Protein AF-A0A2N7Z7G9-F1 (afdb_monomer)

Secondary structure (DSSP, 8-state):
-PPPEEEEE-TTT-SS-EEEEEEESSEEEEEESS--SS--TT-TT-EEPPTTHHHH--EEE-TT-EEEEEE-TT--PPPEEEEEEBPTTSSB-

Structure (mmCIF, N/CA/C/O backbone):
data_AF-A0A2N7Z7G9-F1
#
_entry.id   AF-A0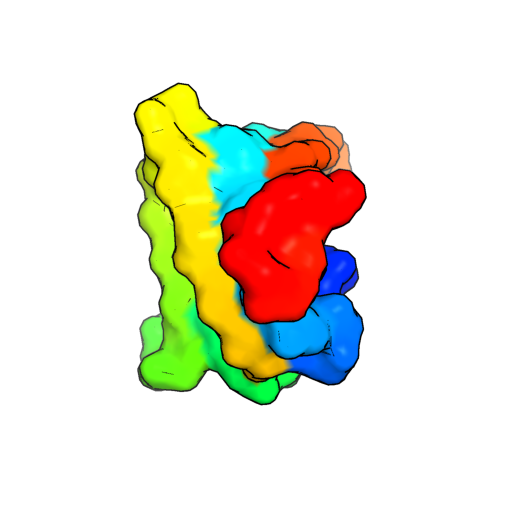A2N7Z7G9-F1
#
loop_
_atom_site.group_PDB
_atom_site.id
_atom_site.type_symbol
_atom_site.label_atom_id
_atom_site.label_alt_id
_atom_site.label_comp_id
_atom_site.label_asym_id
_atom_site.label_entity_id
_atom_site.label_seq_id
_atom_site.pdbx_PDB_ins_code
_atom_site.Cartn_x
_atom_site.Cartn_y
_atom_site.Cartn_z
_atom_site.occupancy
_atom_site.B_iso_or_equiv
_atom_site.auth_seq_id
_atom_site.auth_comp_id
_atom_site.auth_asym_id
_atom_site.auth_atom_id
_atom_site.pdbx_PDB_model_num
ATOM 1 N N . MET A 1 1 ? 18.902 -3.290 -14.136 1.00 52.56 1 MET A N 1
ATOM 2 C CA . MET A 1 1 ? 18.803 -1.928 -13.569 1.00 52.56 1 MET A CA 1
ATOM 3 C C . MET A 1 1 ? 17.718 -1.959 -12.500 1.00 52.56 1 MET A C 1
ATOM 5 O O . MET A 1 1 ? 16.669 -2.532 -12.768 1.00 52.56 1 MET A O 1
ATOM 9 N N . THR A 1 2 ? 17.938 -1.408 -11.307 1.00 61.00 2 THR A N 1
ATOM 10 C CA . THR A 1 2 ? 16.958 -1.441 -10.200 1.00 61.00 2 THR A CA 1
ATOM 11 C C . THR A 1 2 ? 15.823 -0.448 -10.452 1.00 61.00 2 THR A C 1
ATOM 13 O O . THR A 1 2 ? 16.089 0.734 -10.666 1.00 61.00 2 THR A O 1
ATOM 16 N N . ASN A 1 3 ? 14.567 -0.904 -10.497 1.00 67.25 3 ASN A N 1
ATOM 17 C CA . ASN A 1 3 ? 13.420 -0.001 -10.647 1.00 67.25 3 ASN A CA 1
ATOM 18 C C . ASN A 1 3 ? 13.369 0.960 -9.448 1.00 67.25 3 ASN A C 1
ATOM 20 O O . ASN A 1 3 ? 13.435 0.472 -8.318 1.00 67.25 3 ASN A O 1
ATOM 24 N N . PRO A 1 4 ? 13.265 2.288 -9.652 1.00 80.06 4 PRO A N 1
ATOM 25 C CA . PRO A 1 4 ? 13.125 3.209 -8.535 1.00 80.06 4 PRO A CA 1
ATOM 26 C C . PRO A 1 4 ? 11.810 2.926 -7.803 1.00 80.06 4 PRO A C 1
ATOM 28 O O . PRO A 1 4 ? 10.767 2.725 -8.430 1.00 80.06 4 PRO A O 1
ATOM 31 N N . ILE A 1 5 ? 11.863 2.899 -6.475 1.00 85.88 5 ILE A N 1
ATOM 32 C CA . ILE A 1 5 ? 10.717 2.611 -5.609 1.00 85.88 5 ILE A CA 1
ATOM 33 C C . ILE A 1 5 ? 10.259 3.918 -4.981 1.00 85.88 5 ILE A C 1
ATOM 35 O O . ILE A 1 5 ? 11.045 4.600 -4.326 1.00 85.88 5 ILE A O 1
ATOM 39 N N . THR A 1 6 ? 8.985 4.250 -5.160 1.00 88.00 6 THR A N 1
ATOM 40 C CA . THR A 1 6 ? 8.348 5.345 -4.426 1.00 88.00 6 THR A CA 1
ATOM 41 C C . THR A 1 6 ? 7.687 4.773 -3.182 1.00 88.00 6 THR A C 1
ATOM 43 O O . THR A 1 6 ? 6.818 3.907 -3.287 1.00 88.00 6 THR A O 1
ATOM 46 N N . VAL A 1 7 ? 8.075 5.268 -2.008 1.00 91.00 7 VAL A N 1
ATOM 47 C CA . VAL A 1 7 ? 7.347 5.021 -0.759 1.00 91.00 7 VAL A CA 1
ATOM 48 C C . VAL A 1 7 ? 6.228 6.051 -0.670 1.00 91.00 7 VAL A C 1
ATOM 50 O O . VAL A 1 7 ? 6.508 7.245 -0.624 1.00 91.00 7 VAL A O 1
ATOM 53 N N . LEU A 1 8 ? 4.976 5.597 -0.691 1.00 91.06 8 LEU A N 1
ATOM 54 C CA . LEU A 1 8 ? 3.818 6.475 -0.509 1.00 91.06 8 LEU A CA 1
ATOM 55 C C . LEU A 1 8 ? 3.497 6.646 0.970 1.00 91.06 8 LEU A C 1
ATOM 57 O O . LEU A 1 8 ? 3.262 7.755 1.434 1.00 91.06 8 LEU A O 1
ATOM 61 N N . ILE A 1 9 ? 3.486 5.526 1.692 1.00 94.56 9 ILE A N 1
ATOM 62 C CA . ILE A 1 9 ? 3.146 5.455 3.110 1.00 94.56 9 ILE A CA 1
ATOM 63 C C . ILE A 1 9 ? 4.098 4.445 3.735 1.00 94.56 9 ILE A C 1
ATOM 65 O O . ILE A 1 9 ? 4.204 3.318 3.243 1.00 94.56 9 ILE A O 1
ATOM 69 N N . SER A 1 10 ? 4.826 4.824 4.784 1.00 94.38 10 SER A N 1
ATOM 70 C CA . SER A 1 10 ? 5.650 3.856 5.505 1.00 94.38 10 SER A CA 1
ATOM 71 C C . SER A 1 10 ? 4.783 3.002 6.447 1.00 94.38 10 SER A C 1
ATOM 73 O O . SER A 1 10 ? 3.711 3.444 6.861 1.00 94.38 10 SER A O 1
ATOM 75 N N . PRO A 1 11 ? 5.232 1.794 6.837 1.00 95.94 11 PRO A N 1
ATOM 76 C CA . PRO A 1 11 ? 4.529 0.982 7.832 1.00 95.94 11 PRO A CA 1
ATOM 77 C C . PRO A 1 11 ? 4.241 1.735 9.138 1.00 95.94 11 PRO A C 1
ATOM 79 O O . PRO A 1 11 ? 3.192 1.540 9.740 1.00 95.94 11 PRO A O 1
ATOM 82 N N . ALA A 1 12 ? 5.161 2.613 9.554 1.00 94.50 12 ALA A N 1
ATOM 83 C CA . ALA A 1 12 ? 5.031 3.402 10.776 1.00 94.50 12 ALA A CA 1
ATOM 84 C C . ALA A 1 12 ? 4.001 4.537 10.649 1.00 94.50 12 ALA A C 1
ATOM 86 O O . ALA A 1 12 ? 3.377 4.895 11.643 1.00 94.50 12 ALA A O 1
ATOM 87 N N . ASP A 1 13 ? 3.801 5.071 9.440 1.00 94.81 13 ASP A N 1
ATOM 88 C CA . ASP A 1 13 ? 2.830 6.144 9.189 1.00 94.81 13 ASP A CA 1
ATOM 89 C C . ASP A 1 13 ? 1.399 5.602 9.048 1.00 94.81 13 ASP A C 1
ATOM 91 O O . ASP A 1 13 ? 0.428 6.316 9.296 1.00 94.81 13 ASP A O 1
ATOM 95 N N . ASN A 1 14 ? 1.242 4.324 8.684 1.00 96.12 14 ASN A N 1
ATOM 96 C CA . ASN A 1 14 ? -0.057 3.668 8.562 1.00 96.12 14 ASN A CA 1
ATOM 97 C C . ASN A 1 14 ? -0.554 3.103 9.910 1.00 96.12 14 ASN A C 1
ATOM 99 O O . ASN A 1 14 ? -0.674 1.889 10.087 1.00 96.12 14 ASN A O 1
ATOM 103 N N . VAL A 1 15 ? -0.831 3.980 10.877 1.00 96.31 15 VAL A N 1
ATOM 104 C CA . VAL A 1 15 ? -1.143 3.584 12.267 1.00 96.31 15 VAL A CA 1
ATOM 105 C C . VAL A 1 15 ? -2.472 2.829 12.397 1.00 96.31 15 VAL A C 1
ATOM 107 O O . VAL A 1 15 ? -2.562 1.892 13.185 1.00 96.31 15 VAL A O 1
ATOM 110 N N . ASN A 1 16 ? -3.489 3.204 11.616 1.00 97.06 16 ASN A N 1
ATOM 111 C CA . ASN A 1 16 ? -4.857 2.676 11.747 1.00 97.06 16 ASN A CA 1
ATOM 112 C C . ASN A 1 16 ? -5.374 1.965 10.485 1.00 97.06 16 ASN A C 1
ATOM 114 O O . ASN A 1 16 ? -6.476 1.422 10.490 1.00 97.06 16 ASN A O 1
ATOM 118 N N . GLY A 1 17 ? -4.598 1.954 9.404 1.00 96.75 17 GLY A N 1
ATOM 119 C CA . GLY A 1 17 ? -5.036 1.486 8.094 1.00 96.75 17 GLY A CA 1
ATOM 120 C C . GLY A 1 17 ? -5.312 2.637 7.127 1.00 96.75 17 GLY A C 1
ATOM 121 O O . GLY A 1 17 ? -5.511 3.792 7.518 1.00 96.75 17 GLY A O 1
ATOM 122 N N . VAL A 1 18 ? -5.337 2.296 5.842 1.00 97.12 18 VAL A N 1
ATOM 123 C CA . VAL A 1 18 ? -5.724 3.206 4.759 1.00 97.12 18 VAL A CA 1
ATOM 124 C C . VAL A 1 18 ? -6.642 2.502 3.771 1.00 97.12 18 VAL A C 1
ATOM 126 O O . VAL A 1 18 ? -6.575 1.284 3.601 1.00 97.12 18 VAL A O 1
ATOM 129 N N . ILE A 1 19 ? -7.478 3.269 3.082 1.00 96.56 19 ILE A N 1
ATOM 130 C CA . ILE A 1 19 ? -8.269 2.795 1.949 1.00 96.56 19 ILE A CA 1
ATOM 131 C C . ILE A 1 19 ? -7.677 3.392 0.682 1.00 96.56 19 ILE A C 1
ATOM 133 O O . ILE A 1 19 ? -7.698 4.603 0.483 1.00 96.56 19 ILE A O 1
ATOM 137 N N . LEU A 1 20 ? -7.165 2.539 -0.195 1.00 94.88 20 LEU A N 1
ATOM 138 C CA . LEU A 1 20 ? -6.736 2.928 -1.530 1.00 94.88 20 LEU A CA 1
ATOM 139 C C . LEU A 1 20 ? -7.971 3.039 -2.426 1.00 94.88 20 LEU A C 1
ATOM 141 O O . LEU A 1 20 ? -8.745 2.087 -2.516 1.00 94.88 20 LEU A O 1
ATOM 145 N N . ARG A 1 21 ? -8.144 4.190 -3.081 1.00 93.31 21 ARG A N 1
ATOM 146 C CA . ARG A 1 21 ? -9.328 4.513 -3.898 1.00 93.31 21 ARG A CA 1
ATOM 147 C C . ARG A 1 21 ? -9.032 4.498 -5.385 1.00 93.31 21 ARG A C 1
ATOM 149 O O . ARG A 1 21 ? -9.829 4.028 -6.184 1.00 93.31 21 ARG A O 1
ATOM 156 N N . SER A 1 22 ? -7.889 5.058 -5.774 1.00 90.19 22 SER A N 1
ATOM 157 C CA . SER A 1 22 ? -7.503 5.119 -7.178 1.00 90.19 22 SER A CA 1
ATOM 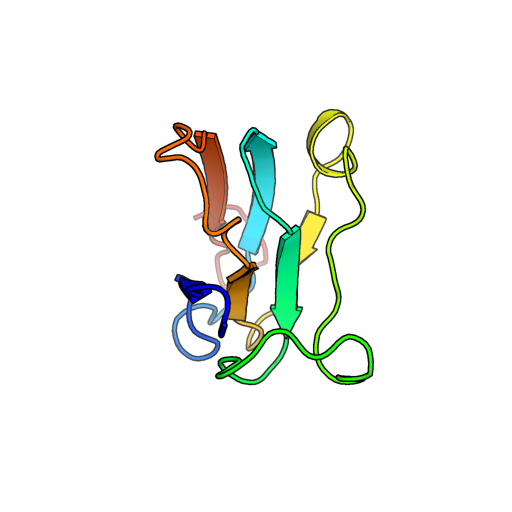158 C C . SER A 1 22 ? -5.998 5.001 -7.358 1.00 90.19 22 SER A C 1
ATOM 160 O O . SER A 1 22 ? -5.206 5.519 -6.569 1.00 90.19 22 SER A O 1
ATOM 162 N N . PHE A 1 23 ? -5.612 4.321 -8.434 1.00 88.25 23 PHE A N 1
ATOM 163 C CA . PHE A 1 23 ? -4.252 4.308 -8.949 1.00 88.25 23 PHE A CA 1
ATOM 164 C C . PHE A 1 23 ? -4.309 4.259 -10.471 1.00 88.25 23 PHE A C 1
ATOM 166 O O . PHE A 1 23 ? -4.762 3.280 -11.064 1.00 88.25 23 PHE A O 1
ATOM 173 N N . TYR A 1 24 ? -3.844 5.329 -11.101 1.00 82.88 24 TYR A N 1
ATOM 174 C CA . TYR A 1 24 ? -3.700 5.427 -12.542 1.00 82.88 24 TYR A CA 1
ATOM 175 C C . TYR A 1 24 ? -2.309 5.952 -12.852 1.00 82.88 24 TYR A C 1
ATOM 177 O O . TYR A 1 24 ? -1.988 7.104 -12.568 1.00 82.88 24 TYR A O 1
ATOM 185 N N . GLY A 1 25 ? -1.468 5.115 -13.436 1.00 77.38 25 GLY A N 1
ATOM 186 C CA . GLY A 1 25 ? -0.114 5.510 -13.770 1.00 77.38 25 GLY A CA 1
ATOM 187 C C . GLY A 1 25 ? 0.726 4.335 -14.220 1.00 77.38 25 GLY A C 1
ATOM 188 O O . GLY A 1 25 ? 0.228 3.247 -14.504 1.00 77.38 25 GLY A O 1
ATOM 189 N N . ALA A 1 26 ? 2.023 4.588 -14.291 1.00 75.75 26 ALA A N 1
ATOM 190 C CA . ALA A 1 26 ? 3.004 3.622 -14.731 1.00 75.75 26 ALA A CA 1
ATOM 191 C C . ALA A 1 26 ? 3.690 2.993 -13.521 1.00 75.75 26 ALA A C 1
ATOM 193 O O . ALA A 1 26 ? 4.447 3.655 -12.815 1.00 75.75 26 ALA A O 1
ATOM 194 N N . GLY A 1 27 ? 3.455 1.705 -13.296 1.00 83.31 27 GLY A N 1
ATOM 195 C CA . GLY A 1 27 ? 4.137 0.960 -12.249 1.00 83.31 27 GLY A CA 1
ATOM 196 C C . GLY A 1 27 ? 3.297 -0.174 -11.697 1.00 83.31 27 GLY A C 1
ATOM 197 O O . GLY A 1 27 ? 2.200 -0.459 -12.176 1.00 83.31 27 GLY A O 1
ATOM 198 N N . THR A 1 28 ? 3.828 -0.809 -10.663 1.00 87.06 28 THR A N 1
ATOM 199 C CA . THR A 1 28 ? 3.099 -1.795 -9.867 1.00 87.06 28 THR A CA 1
ATOM 200 C C . THR A 1 28 ? 3.016 -1.278 -8.444 1.00 87.06 28 THR A C 1
ATOM 202 O O . THR A 1 28 ? 4.050 -0.998 -7.839 1.00 87.06 28 THR A O 1
ATOM 205 N N . MET A 1 29 ? 1.802 -1.127 -7.923 1.00 89.69 29 MET A N 1
ATOM 206 C CA . MET A 1 29 ? 1.604 -0.818 -6.513 1.00 89.69 29 MET A CA 1
ATOM 207 C C . MET A 1 29 ? 1.714 -2.104 -5.695 1.00 89.69 29 MET A C 1
ATOM 209 O O . MET A 1 29 ? 1.259 -3.158 -6.135 1.00 89.69 29 MET A O 1
ATOM 213 N N . ALA A 1 30 ? 2.305 -2.017 -4.513 1.00 92.31 30 ALA A N 1
ATOM 214 C CA . ALA A 1 30 ? 2.352 -3.104 -3.551 1.00 92.31 30 ALA A CA 1
ATOM 215 C C . ALA A 1 30 ? 2.222 -2.562 -2.130 1.00 92.31 30 ALA A C 1
ATOM 217 O O . ALA A 1 30 ? 2.510 -1.391 -1.879 1.00 92.31 30 ALA A O 1
ATOM 218 N N . PHE A 1 31 ? 1.818 -3.413 -1.199 1.00 94.56 31 PHE A N 1
ATOM 219 C CA . PHE A 1 31 ? 1.785 -3.084 0.220 1.00 94.56 31 PHE A CA 1
ATOM 220 C C . PHE A 1 31 ? 2.361 -4.220 1.064 1.00 94.56 31 PHE A C 1
ATOM 222 O O . PHE A 1 31 ? 2.361 -5.378 0.648 1.00 94.56 31 PHE A O 1
ATOM 229 N N . GLY A 1 32 ? 2.881 -3.895 2.244 1.00 94.75 32 GLY A N 1
ATOM 230 C CA . GLY A 1 32 ? 3.432 -4.896 3.157 1.00 94.75 32 GLY A CA 1
ATOM 231 C C . GLY A 1 32 ? 4.220 -4.303 4.327 1.00 94.75 32 GLY A C 1
ATOM 232 O O . GLY A 1 32 ? 4.287 -3.086 4.478 1.00 94.75 32 GLY A O 1
ATOM 233 N N . PRO A 1 33 ? 4.814 -5.144 5.188 1.00 94.50 33 PRO A N 1
ATOM 234 C CA . PRO A 1 33 ? 5.318 -4.727 6.497 1.00 94.50 33 PRO A CA 1
ATOM 235 C C . PRO A 1 33 ? 6.723 -4.107 6.459 1.00 94.50 33 PRO A C 1
ATOM 237 O O . PRO A 1 33 ? 7.209 -3.619 7.477 1.00 94.50 33 PRO A O 1
ATOM 240 N N . LYS A 1 34 ? 7.412 -4.144 5.312 1.00 89.81 34 LYS A N 1
ATOM 241 C CA . LYS A 1 34 ? 8.783 -3.640 5.155 1.00 89.81 34 LYS A CA 1
ATOM 242 C C . LYS A 1 34 ? 8.888 -2.742 3.931 1.00 89.81 34 LYS A C 1
ATOM 244 O O . LYS A 1 34 ? 8.248 -3.004 2.918 1.00 89.81 34 LYS A O 1
ATOM 249 N N . VAL A 1 35 ? 9.768 -1.746 3.997 1.00 86.56 35 VAL A N 1
ATOM 250 C CA . VAL A 1 35 ? 10.103 -0.912 2.837 1.00 86.56 35 VAL A CA 1
ATOM 251 C C . VAL A 1 35 ? 10.937 -1.742 1.847 1.00 86.56 35 VAL A C 1
ATOM 253 O O . VAL A 1 35 ? 12.027 -2.188 2.219 1.00 86.56 35 VAL A O 1
ATOM 256 N N . PRO A 1 36 ? 10.467 -1.974 0.607 1.00 86.00 36 PRO A N 1
ATOM 257 C CA . PRO A 1 36 ? 11.243 -2.707 -0.381 1.00 86.00 36 PRO A CA 1
ATOM 258 C C . PRO A 1 36 ? 12.443 -1.890 -0.857 1.00 86.00 36 PRO A C 1
ATOM 260 O O . PRO A 1 36 ? 12.349 -0.682 -1.065 1.00 86.00 36 PRO A O 1
ATOM 263 N N . THR A 1 37 ? 13.568 -2.568 -1.080 1.00 82.69 37 THR A N 1
ATOM 264 C CA . THR A 1 37 ? 14.790 -1.974 -1.652 1.00 82.69 37 THR A CA 1
ATOM 265 C C . THR A 1 37 ? 14.955 -2.295 -3.136 1.00 82.69 37 THR A C 1
ATOM 267 O O . THR A 1 37 ? 15.591 -1.541 -3.870 1.00 82.69 37 THR A O 1
ATOM 270 N N . VAL A 1 38 ? 14.355 -3.397 -3.594 1.00 79.75 38 VAL A N 1
ATOM 271 C CA . VAL A 1 38 ? 14.324 -3.841 -4.990 1.00 79.75 38 VAL A CA 1
ATOM 272 C C . VAL A 1 38 ? 12.947 -4.425 -5.313 1.00 79.75 38 VAL A C 1
ATOM 274 O O . VAL A 1 38 ? 12.242 -4.885 -4.414 1.00 79.75 38 VAL A O 1
ATOM 277 N N . LYS A 1 39 ? 12.550 -4.414 -6.594 1.00 77.50 39 LYS A N 1
ATOM 278 C CA . LYS A 1 39 ? 11.411 -5.227 -7.039 1.00 77.50 39 LYS A CA 1
ATOM 279 C C . LYS A 1 39 ? 11.870 -6.680 -7.109 1.00 77.50 39 LYS A C 1
ATOM 281 O O . LYS A 1 39 ? 12.637 -7.025 -8.006 1.00 77.50 39 LYS A O 1
ATOM 286 N N . ASP A 1 40 ? 11.387 -7.493 -6.183 1.00 77.12 40 ASP A N 1
ATOM 287 C CA . ASP A 1 40 ? 11.567 -8.937 -6.188 1.00 77.12 40 ASP A CA 1
ATOM 288 C C . ASP A 1 40 ? 10.193 -9.596 -6.324 1.00 77.12 40 ASP A C 1
ATOM 290 O O . ASP A 1 40 ? 9.284 -9.331 -5.542 1.00 77.12 40 ASP A O 1
ATOM 294 N N . ARG A 1 41 ? 10.032 -10.412 -7.367 1.00 68.56 41 ARG A N 1
ATOM 29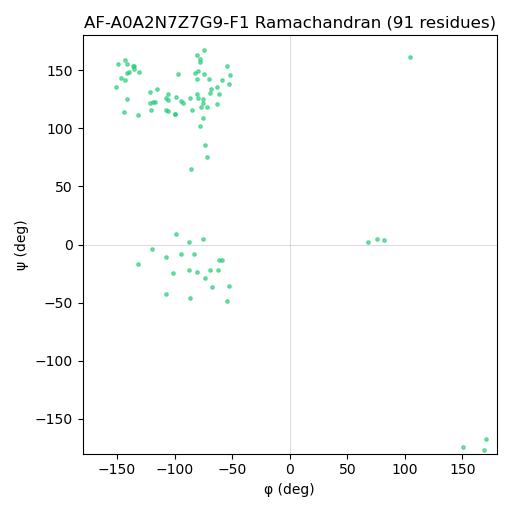5 C CA . ARG A 1 41 ? 8.772 -11.112 -7.653 1.00 68.56 41 ARG A CA 1
ATOM 296 C C . ARG A 1 41 ? 8.469 -12.198 -6.617 1.00 68.56 41 ARG A C 1
ATOM 298 O O . ARG A 1 41 ? 7.323 -12.616 -6.511 1.00 68.56 41 ARG A O 1
ATOM 305 N N . ASP A 1 42 ? 9.501 -12.667 -5.917 1.00 75.31 42 ASP A N 1
ATOM 306 C CA . ASP A 1 42 ? 9.430 -13.766 -4.959 1.00 75.31 42 ASP A CA 1
ATOM 307 C C . ASP A 1 42 ? 9.340 -13.235 -3.507 1.00 75.31 42 ASP A C 1
ATOM 309 O O . ASP A 1 42 ? 9.400 -14.004 -2.543 1.00 75.31 42 ASP A O 1
ATOM 313 N N . ASP A 1 43 ? 9.153 -11.918 -3.326 1.00 79.56 43 ASP A N 1
ATOM 314 C CA . ASP A 1 43 ? 9.012 -11.293 -2.010 1.00 79.56 43 ASP A CA 1
ATOM 315 C C . ASP A 1 43 ? 7.643 -11.589 -1.382 1.00 79.56 43 ASP A C 1
ATOM 317 O O . ASP A 1 43 ? 6.695 -10.813 -1.475 1.00 79.56 43 ASP A O 1
ATOM 321 N N . SER A 1 44 ? 7.557 -12.733 -0.701 1.00 77.38 44 SER A N 1
ATOM 322 C CA . SER A 1 44 ? 6.328 -13.244 -0.071 1.00 77.38 44 SER A CA 1
ATOM 323 C C . SER A 1 44 ? 5.686 -12.338 0.987 1.00 77.38 44 SER A C 1
ATOM 325 O O . SER A 1 44 ? 4.549 -12.593 1.382 1.00 77.38 44 SER A O 1
ATOM 327 N N . VAL A 1 45 ? 6.380 -11.299 1.467 1.00 85.19 45 VAL A N 1
ATOM 328 C CA . VAL A 1 45 ? 5.816 -10.355 2.448 1.00 85.19 45 VAL A CA 1
ATOM 329 C C . VAL A 1 45 ? 5.211 -9.108 1.807 1.00 85.19 45 VAL A C 1
ATOM 331 O O . VAL A 1 45 ? 4.577 -8.321 2.507 1.00 85.19 45 VAL A O 1
ATOM 334 N N . LEU A 1 46 ? 5.397 -8.907 0.502 1.00 88.75 46 LEU A N 1
ATOM 335 C CA . LEU A 1 46 ? 4.821 -7.789 -0.236 1.00 88.75 46 LEU A CA 1
ATOM 336 C C . LEU A 1 46 ? 3.699 -8.294 -1.131 1.00 88.75 46 LEU A C 1
ATOM 338 O O . LEU A 1 46 ? 3.880 -9.188 -1.952 1.00 88.75 46 LEU A O 1
ATOM 342 N N . GLN A 1 47 ? 2.530 -7.687 -0.988 1.00 90.88 47 GLN A N 1
ATOM 343 C CA . GLN A 1 47 ? 1.372 -8.010 -1.796 1.00 90.88 47 GLN A CA 1
ATOM 344 C C . GLN A 1 47 ? 1.235 -6.982 -2.914 1.00 90.88 47 GLN A C 1
ATOM 346 O O . GLN A 1 47 ? 0.951 -5.809 -2.664 1.00 90.88 47 GLN A O 1
ATOM 351 N N . GLU A 1 48 ? 1.440 -7.417 -4.157 1.00 90.38 48 GLU A N 1
ATOM 352 C CA . GLU A 1 48 ? 1.162 -6.581 -5.323 1.00 90.38 48 GLU A CA 1
ATOM 353 C C . GLU A 1 48 ? -0.352 -6.355 -5.462 1.00 90.38 48 GLU A C 1
ATOM 355 O O . GLU A 1 48 ? -1.164 -7.282 -5.381 1.00 90.38 48 GLU A O 1
ATOM 360 N N . VAL A 1 49 ? -0.740 -5.103 -5.695 1.00 89.50 49 VAL A N 1
ATOM 361 C CA . VAL A 1 49 ? -2.111 -4.742 -6.049 1.00 89.50 49 VAL A CA 1
ATOM 362 C C . VAL A 1 49 ? -2.307 -5.094 -7.515 1.00 89.50 49 VAL A C 1
ATOM 364 O O . VAL A 1 49 ? -1.623 -4.555 -8.389 1.00 89.50 49 VAL A O 1
ATOM 367 N N . ALA A 1 50 ? -3.240 -6.006 -7.789 1.00 84.38 50 ALA A N 1
ATOM 368 C CA . ALA A 1 50 ? -3.494 -6.431 -9.155 1.00 84.38 50 ALA A CA 1
ATOM 369 C C . ALA A 1 50 ? -3.905 -5.230 -10.038 1.00 84.38 50 ALA A C 1
ATOM 371 O O . ALA A 1 50 ? -4.649 -4.347 -9.585 1.00 84.38 50 ALA A O 1
ATOM 372 N N . PRO A 1 51 ? -3.441 -5.179 -11.302 1.00 73.56 51 PRO A N 1
ATOM 373 C CA . PRO A 1 51 ? -3.800 -4.106 -12.220 1.00 73.56 51 PRO A CA 1
ATOM 374 C C . PRO A 1 51 ? -5.322 -3.931 -12.306 1.00 73.56 51 PRO A C 1
ATOM 376 O O . PRO A 1 51 ? -6.060 -4.911 -12.386 1.00 73.56 51 PRO A O 1
ATOM 379 N N . ASN A 1 52 ? -5.788 -2.682 -12.317 1.00 81.56 52 ASN A N 1
ATOM 380 C CA . ASN A 1 52 ? -7.204 -2.295 -12.401 1.00 81.56 52 ASN A CA 1
ATOM 381 C C . ASN A 1 52 ? -8.091 -2.627 -11.187 1.00 81.56 52 ASN A C 1
ATOM 383 O O . ASN A 1 52 ? -9.274 -2.296 -11.235 1.00 81.56 52 ASN A O 1
ATOM 387 N N . VAL A 1 53 ? -7.579 -3.208 -10.090 1.00 86.88 53 VAL A N 1
ATOM 388 C CA . VAL A 1 53 ? -8.387 -3.384 -8.860 1.00 86.88 53 VAL A CA 1
ATOM 389 C C . VAL A 1 53 ? -8.964 -2.042 -8.415 1.00 86.88 53 VAL A C 1
ATOM 391 O O . VAL A 1 53 ? -10.176 -1.914 -8.272 1.00 86.88 53 VAL A O 1
ATOM 394 N N . LEU A 1 54 ? -8.104 -1.025 -8.351 1.00 88.75 54 LEU A N 1
ATOM 395 C CA . LEU A 1 54 ? -8.446 0.348 -7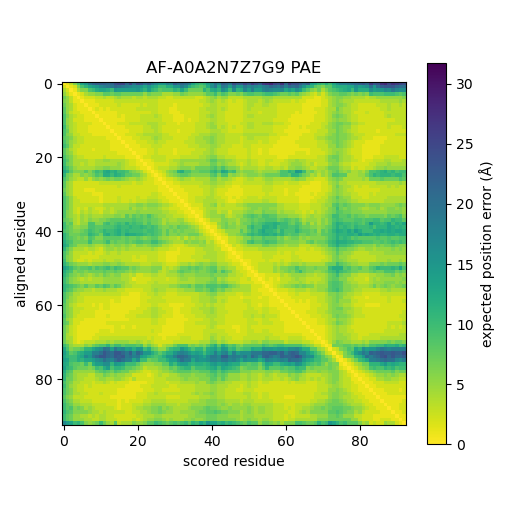.970 1.00 88.75 54 LEU A CA 1
ATOM 396 C C . LEU A 1 54 ? -9.190 1.145 -9.055 1.00 88.75 54 LEU A C 1
ATOM 398 O O . LEU A 1 54 ? -9.408 2.340 -8.898 1.00 88.75 54 LEU A O 1
ATOM 402 N N . ALA A 1 55 ? -9.547 0.518 -10.182 1.00 84.56 55 ALA A N 1
ATOM 403 C CA . ALA A 1 55 ? -10.439 1.128 -11.169 1.00 84.56 55 ALA A CA 1
ATOM 404 C C . ALA A 1 55 ? -11.919 0.857 -10.853 1.00 84.56 55 ALA A C 1
ATOM 406 O O . ALA A 1 55 ? -12.784 1.595 -11.319 1.00 84.56 55 ALA A O 1
ATOM 407 N N . TYR A 1 56 ? -12.206 -0.199 -10.083 1.00 84.56 56 TYR A N 1
ATOM 408 C CA . TYR A 1 56 ? -13.571 -0.664 -9.817 1.00 84.56 56 TYR A CA 1
ATOM 409 C C . TYR 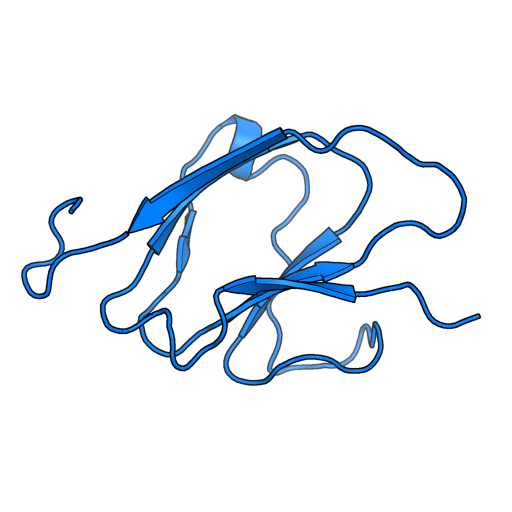A 1 56 ? -13.856 -0.933 -8.339 1.00 84.56 56 TYR A C 1
ATOM 411 O O . TYR A 1 56 ? -15.019 -1.051 -7.967 1.00 84.56 56 TYR A O 1
ATOM 419 N N . ASN A 1 57 ? -12.820 -1.060 -7.509 1.00 90.94 57 ASN A N 1
ATOM 420 C CA . ASN A 1 57 ? -12.945 -1.388 -6.098 1.00 90.94 57 ASN A CA 1
ATOM 421 C C . ASN A 1 57 ? -11.959 -0.575 -5.275 1.00 90.94 57 ASN A C 1
ATOM 423 O O . ASN A 1 57 ? -10.829 -0.337 -5.697 1.00 90.94 57 ASN A O 1
ATOM 427 N N . ASP A 1 58 ? -12.365 -0.265 -4.055 1.00 93.50 58 ASP A N 1
ATOM 428 C CA . ASP A 1 58 ? -11.440 0.213 -3.045 1.00 93.50 58 ASP A CA 1
ATOM 429 C C . ASP A 1 58 ? -10.680 -0.963 -2.426 1.00 93.50 58 ASP A C 1
ATOM 431 O O . ASP A 1 58 ? -11.204 -2.076 -2.312 1.00 93.50 58 ASP A O 1
ATOM 435 N N . LEU A 1 59 ? -9.445 -0.715 -1.996 1.00 94.25 59 LEU A N 1
ATOM 436 C CA . LEU A 1 59 ? -8.620 -1.710 -1.316 1.00 94.25 59 LEU A CA 1
ATOM 437 C C . LEU A 1 59 ? -8.234 -1.213 0.073 1.00 94.25 59 LEU A C 1
ATOM 439 O O . LEU A 1 59 ? -7.497 -0.238 0.212 1.00 94.25 59 LEU A O 1
ATOM 443 N N . ALA A 1 60 ? -8.699 -1.917 1.101 1.00 95.00 60 ALA A N 1
ATOM 444 C CA . ALA A 1 60 ? -8.260 -1.681 2.467 1.00 95.00 60 ALA A CA 1
ATOM 445 C C . ALA A 1 60 ? -6.850 -2.252 2.673 1.00 95.00 60 ALA A C 1
ATOM 447 O O . ALA A 1 60 ? -6.609 -3.439 2.443 1.00 95.00 60 ALA A O 1
ATOM 448 N N . VAL A 1 61 ? -5.934 -1.410 3.140 1.00 95.75 61 VAL A N 1
ATOM 449 C CA . VAL A 1 61 ? -4.589 -1.794 3.569 1.00 95.75 61 VAL A CA 1
ATOM 450 C C . VAL A 1 61 ? -4.555 -1.745 5.099 1.00 95.75 61 VAL A C 1
ATOM 452 O O . VAL A 1 61 ? -4.702 -0.660 5.672 1.00 95.75 61 VAL A O 1
ATOM 455 N N . PRO A 1 62 ? -4.372 -2.896 5.772 1.00 95.75 62 PRO A N 1
ATOM 456 C CA . PRO A 1 62 ? -4.299 -2.966 7.227 1.00 95.75 62 PRO A CA 1
ATOM 457 C C . PRO A 1 62 ? -3.239 -2.048 7.842 1.00 95.75 62 PRO A C 1
ATOM 459 O O . PRO A 1 62 ? -2.219 -1.749 7.219 1.00 95.75 62 PRO A O 1
ATOM 462 N N . ALA A 1 63 ? -3.473 -1.658 9.095 1.00 96.38 63 ALA A N 1
ATOM 463 C CA . ALA A 1 63 ? -2.506 -0.942 9.918 1.00 96.38 63 ALA A CA 1
ATOM 464 C C . ALA A 1 63 ? -1.143 -1.654 9.960 1.00 96.38 63 ALA A C 1
ATOM 466 O O . ALA A 1 63 ? -1.062 -2.884 9.945 1.00 96.38 63 ALA A O 1
ATOM 467 N N . GLY A 1 64 ? -0.066 -0.875 10.030 1.00 95.19 6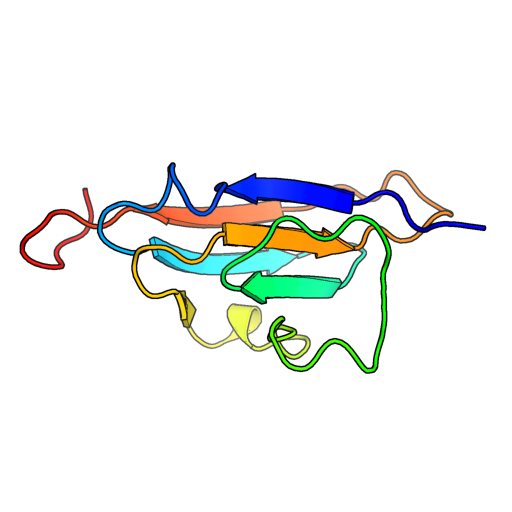4 GLY A N 1
ATOM 468 C CA . GLY A 1 64 ? 1.302 -1.386 10.082 1.00 95.19 64 GLY A CA 1
ATOM 469 C C . GLY A 1 64 ? 1.844 -1.905 8.748 1.00 95.19 64 GLY A C 1
ATOM 470 O O . GLY A 1 64 ? 2.954 -2.430 8.719 1.00 95.19 64 GLY A O 1
ATOM 471 N N . LEU A 1 65 ? 1.103 -1.767 7.642 1.00 96.75 65 LEU A N 1
ATOM 472 C CA . LEU A 1 65 ? 1.600 -2.062 6.297 1.00 96.75 65 LEU A CA 1
ATOM 473 C C . LEU A 1 65 ? 1.861 -0.762 5.535 1.00 96.75 65 LEU A C 1
ATOM 475 O O . LEU A 1 65 ? 1.000 0.113 5.467 1.00 96.75 65 LEU A O 1
ATOM 479 N N . GLY A 1 66 ? 3.046 -0.634 4.947 1.00 95.94 66 GLY A N 1
ATOM 480 C CA . GLY A 1 66 ? 3.364 0.469 4.051 1.00 95.94 66 GLY A CA 1
ATOM 481 C C . GLY A 1 66 ? 2.826 0.231 2.644 1.00 95.94 66 GLY A C 1
ATOM 482 O O . GLY A 1 66 ? 2.507 -0.899 2.274 1.00 95.94 66 GLY A O 1
ATOM 483 N N . VAL A 1 67 ? 2.749 1.303 1.858 1.00 94.44 67 VAL A N 1
ATOM 484 C CA . VAL A 1 67 ? 2.282 1.310 0.466 1.00 94.44 67 VAL A CA 1
ATOM 485 C C . VAL A 1 67 ? 3.391 1.854 -0.430 1.00 94.44 67 VAL A C 1
ATOM 487 O O . VAL A 1 67 ? 3.977 2.909 -0.162 1.00 94.44 67 VAL A O 1
ATOM 490 N N . TYR A 1 68 ? 3.674 1.135 -1.511 1.00 92.12 68 TYR A N 1
ATOM 491 C CA . TYR A 1 68 ? 4.835 1.339 -2.370 1.00 92.12 68 TYR A CA 1
ATOM 492 C C . TYR A 1 68 ? 4.442 1.290 -3.845 1.00 92.12 68 TYR A C 1
ATOM 494 O O . TYR A 1 68 ? 3.522 0.568 -4.228 1.00 92.12 68 TYR A O 1
ATOM 502 N N . ILE A 1 69 ? 5.175 2.013 -4.690 1.00 89.38 69 ILE A N 1
ATOM 503 C CA . ILE A 1 69 ? 5.077 1.904 -6.149 1.00 89.38 69 ILE A CA 1
ATOM 504 C C . ILE A 1 69 ? 6.440 1.516 -6.710 1.00 89.38 69 ILE A C 1
ATOM 506 O O . ILE A 1 69 ? 7.424 2.245 -6.568 1.00 89.38 69 ILE A O 1
ATOM 510 N N . TYR A 1 70 ? 6.479 0.392 -7.417 1.00 87.38 70 TYR A N 1
ATOM 511 C CA . TYR A 1 70 ? 7.574 0.040 -8.308 1.00 87.38 70 TYR A CA 1
ATOM 512 C C . TYR A 1 70 ? 7.418 0.821 -9.613 1.00 87.38 70 TYR A C 1
ATOM 514 O O . TYR A 1 70 ? 6.586 0.466 -10.454 1.00 87.38 70 TYR A O 1
ATOM 522 N N . ASN A 1 71 ? 8.194 1.891 -9.782 1.00 81.94 71 ASN A N 1
ATOM 523 C CA . ASN A 1 71 ? 8.112 2.731 -10.974 1.00 81.94 71 ASN A CA 1
ATOM 524 C C . ASN A 1 71 ? 8.761 2.038 -12.174 1.00 81.94 71 ASN A C 1
ATOM 526 O O . ASN A 1 71 ? 9.765 1.331 -12.049 1.00 81.94 71 ASN A O 1
ATOM 530 N N . ILE A 1 72 ? 8.216 2.287 -13.361 1.00 77.88 72 ILE A N 1
ATOM 531 C CA . ILE A 1 72 ? 8.821 1.823 -14.611 1.00 77.88 72 ILE A CA 1
ATOM 532 C C . ILE A 1 72 ? 9.954 2.787 -14.984 1.00 77.88 72 ILE A C 1
ATOM 534 O O . ILE A 1 72 ? 9.749 3.996 -15.019 1.00 77.88 72 ILE A O 1
ATOM 538 N N . GLN A 1 73 ? 11.147 2.267 -15.280 1.00 65.00 73 GLN A N 1
ATOM 539 C CA . GLN A 1 73 ? 12.375 3.059 -15.476 1.00 65.00 73 GLN A CA 1
ATOM 540 C C . GLN A 1 73 ? 12.361 4.076 -16.625 1.00 65.00 73 GLN A C 1
ATOM 542 O O . GLN A 1 73 ? 13.256 4.914 -16.691 1.00 65.00 73 GLN A O 1
ATOM 547 N N . ASN A 1 74 ? 11.387 4.014 -17.534 1.00 59.59 74 ASN A N 1
ATOM 548 C CA . ASN A 1 74 ? 11.580 4.597 -18.860 1.00 59.59 74 ASN A CA 1
ATOM 549 C C . ASN A 1 74 ? 10.804 5.887 -19.129 1.00 59.59 74 ASN A C 1
ATOM 551 O O . ASN A 1 74 ? 11.094 6.535 -20.130 1.00 59.59 74 ASN A O 1
ATOM 555 N N . TYR A 1 75 ? 9.861 6.299 -18.275 1.00 54.72 75 TYR A N 1
ATOM 556 C CA . TYR A 1 75 ? 9.055 7.493 -18.546 1.00 54.72 75 TYR A CA 1
ATOM 557 C C . TYR A 1 75 ? 8.597 8.185 -17.259 1.00 54.72 75 TYR A C 1
ATOM 559 O O . TYR A 1 75 ? 8.099 7.534 -16.343 1.00 54.72 75 TYR A O 1
ATOM 567 N N . VAL A 1 76 ? 8.701 9.520 -17.222 1.00 62.22 76 VAL A N 1
ATOM 568 C CA . VAL A 1 76 ? 8.007 10.368 -16.238 1.00 62.22 76 VAL A CA 1
ATOM 569 C C . VAL A 1 76 ? 6.525 10.373 -16.610 1.00 62.22 76 VAL A C 1
ATOM 571 O O . VAL A 1 76 ? 6.024 11.297 -17.248 1.00 62.22 76 VAL A O 1
ATOM 574 N N . LEU A 1 77 ? 5.834 9.276 -16.309 1.00 66.81 77 LEU A N 1
ATOM 575 C CA . LEU A 1 77 ? 4.398 9.178 -16.521 1.00 66.81 77 LEU A CA 1
ATOM 576 C C . LEU A 1 77 ? 3.694 9.742 -15.284 1.00 66.81 77 LEU A C 1
ATOM 578 O O . LEU A 1 77 ? 4.002 9.319 -14.170 1.00 66.81 77 LEU A O 1
ATOM 582 N N . PRO A 1 78 ? 2.776 10.710 -15.452 1.00 68.38 78 PRO A N 1
ATOM 583 C CA . PRO A 1 78 ? 2.043 11.267 -14.331 1.00 68.38 78 PRO A CA 1
ATOM 584 C C . PRO A 1 78 ? 1.187 10.176 -13.688 1.00 68.38 78 PRO A C 1
ATOM 586 O O . PRO A 1 78 ? 0.318 9.585 -14.332 1.00 68.38 78 PRO A O 1
ATOM 589 N N . THR A 1 79 ? 1.437 9.933 -12.406 1.00 76.38 79 THR A N 1
ATOM 590 C CA . THR A 1 79 ? 0.665 9.003 -11.585 1.00 76.38 79 THR A CA 1
ATOM 591 C C . THR A 1 79 ? -0.410 9.784 -10.844 1.00 76.38 79 THR A C 1
ATOM 593 O O . THR A 1 79 ? -0.109 10.724 -10.109 1.00 76.38 79 THR A O 1
ATOM 596 N N . LYS A 1 80 ? -1.669 9.399 -11.027 1.00 84.25 80 LYS A N 1
ATOM 597 C CA . LYS A 1 80 ? -2.793 9.852 -10.208 1.00 84.25 80 LYS A CA 1
ATOM 598 C C . LYS A 1 80 ? -3.081 8.781 -9.174 1.00 84.25 80 LYS A C 1
ATOM 600 O O . LYS A 1 80 ? -3.257 7.616 -9.528 1.00 84.25 80 LYS A O 1
ATOM 605 N N . LEU A 1 81 ? -3.121 9.181 -7.914 1.00 87.50 81 LEU A N 1
ATOM 606 C CA . LEU A 1 81 ? -3.469 8.290 -6.824 1.00 87.50 81 LEU A CA 1
ATOM 607 C C . LEU A 1 81 ? -4.322 9.020 -5.792 1.00 87.50 81 LEU A C 1
ATOM 609 O O . LEU A 1 81 ? -4.157 10.223 -5.589 1.00 87.50 81 LEU A O 1
ATOM 613 N N . SER A 1 82 ? -5.226 8.290 -5.153 1.00 91.62 82 SER A N 1
ATOM 614 C CA . SER A 1 82 ? -5.993 8.787 -4.014 1.00 91.62 82 SER A CA 1
ATOM 615 C C . SER A 1 82 ? -6.192 7.682 -2.990 1.00 91.62 82 SER A C 1
ATOM 617 O O . SER A 1 82 ? -6.392 6.512 -3.335 1.00 91.62 82 SER A O 1
ATOM 619 N N . TRP A 1 83 ? -6.104 8.068 -1.724 1.00 94.12 83 TRP A N 1
ATOM 620 C CA . TRP A 1 83 ? -6.296 7.200 -0.578 1.00 94.12 83 TRP A CA 1
ATOM 621 C C . TRP A 1 83 ? -6.868 8.007 0.581 1.00 94.12 83 TRP A C 1
ATOM 623 O O . TRP A 1 83 ? -6.646 9.214 0.662 1.00 94.12 83 TRP A O 1
ATOM 633 N N . ASP A 1 84 ? -7.557 7.310 1.473 1.00 96.19 84 ASP A N 1
ATOM 634 C CA . ASP A 1 84 ? -8.087 7.853 2.716 1.00 96.19 84 ASP A CA 1
ATOM 635 C C . ASP A 1 84 ? -7.390 7.179 3.898 1.00 96.19 84 ASP A C 1
ATOM 637 O O . ASP A 1 84 ? -7.238 5.955 3.923 1.00 96.19 84 ASP A O 1
ATOM 641 N N . THR A 1 85 ? -6.9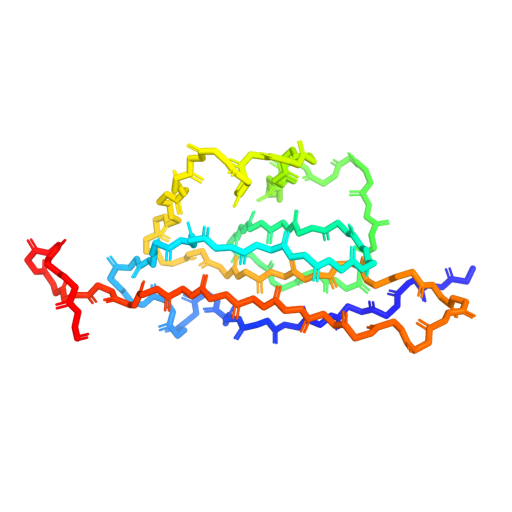63 7.961 4.885 1.00 95.06 85 THR A N 1
ATOM 642 C CA . THR A 1 85 ? -6.449 7.435 6.156 1.00 95.06 85 THR A CA 1
ATOM 643 C C . THR A 1 85 ? -7.590 7.098 7.100 1.00 95.06 85 THR A C 1
ATOM 645 O O . THR A 1 85 ? -8.621 7.767 7.079 1.00 95.06 85 THR A O 1
ATOM 648 N N . LEU A 1 86 ? -7.408 6.080 7.940 1.00 97.25 86 LEU A N 1
ATOM 649 C CA . LEU A 1 86 ? -8.420 5.690 8.916 1.00 97.25 86 LEU A CA 1
ATOM 650 C C . LEU A 1 86 ? -8.146 6.276 10.307 1.00 97.25 86 LEU A C 1
ATOM 652 O O . LEU A 1 86 ? -7.003 6.424 10.748 1.00 97.25 86 LEU A O 1
ATOM 656 N N . ASN A 1 87 ? -9.220 6.581 11.022 1.00 95.81 87 ASN A N 1
ATOM 657 C CA . ASN A 1 87 ? -9.227 6.784 12.464 1.00 95.81 87 ASN A CA 1
ATOM 658 C C . ASN A 1 87 ? -9.118 5.434 13.192 1.00 95.81 87 ASN A C 1
ATOM 660 O O . ASN A 1 87 ? -9.310 4.369 12.604 1.00 95.81 87 ASN A O 1
ATOM 664 N N . ALA A 1 88 ? -8.858 5.467 14.502 1.00 93.38 88 ALA A N 1
ATOM 665 C CA . ALA A 1 88 ? -8.766 4.257 15.326 1.00 93.38 88 ALA A CA 1
ATOM 666 C C . ALA A 1 88 ? -10.080 3.447 15.386 1.00 93.38 88 ALA A C 1
ATOM 668 O O . ALA A 1 88 ? -10.059 2.255 15.677 1.00 93.38 88 ALA A O 1
ATOM 669 N N . ASP A 1 89 ? -11.219 4.086 15.109 1.00 92.75 89 ASP A N 1
ATOM 670 C CA . ASP A 1 89 ? -12.539 3.452 15.027 1.00 92.75 89 ASP A CA 1
ATOM 671 C C . ASP A 1 89 ? -12.866 2.894 13.625 1.00 92.75 89 ASP A C 1
ATOM 673 O O . ASP A 1 89 ? -13.953 2.358 13.412 1.00 92.75 89 ASP A O 1
ATOM 677 N N . GLY A 1 90 ? -11.932 3.003 12.672 1.00 87.75 90 GLY A N 1
ATOM 678 C CA . GLY A 1 90 ? -12.079 2.525 11.298 1.00 87.75 90 GLY A CA 1
ATOM 679 C C . GLY A 1 90 ? -12.846 3.466 10.365 1.00 87.75 90 GLY A C 1
ATOM 680 O O . GLY A 1 90 ? -13.075 3.108 9.209 1.00 87.75 90 GLY A O 1
ATOM 681 N N . THR A 1 91 ? -13.242 4.657 10.822 1.00 93.19 91 THR A N 1
ATOM 682 C CA . THR A 1 91 ? -13.825 5.694 9.956 1.00 93.19 91 THR A CA 1
ATOM 683 C C . THR A 1 91 ? -12.745 6.426 9.158 1.00 93.19 91 THR A C 1
ATOM 685 O O . THR A 1 91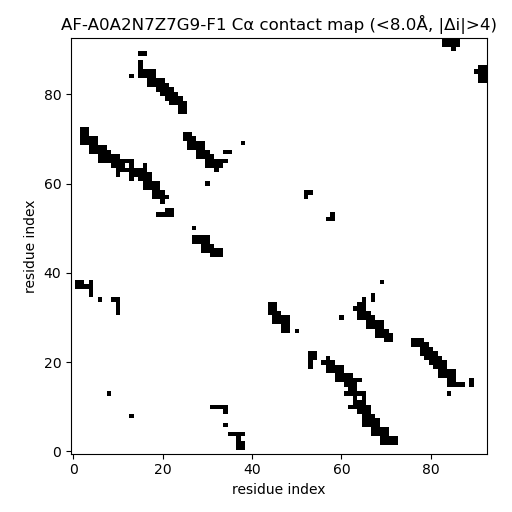 ? -11.574 6.402 9.526 1.00 93.19 91 THR A O 1
ATOM 688 N N . VAL A 1 92 ? -13.121 7.076 8.054 1.00 93.31 92 VAL A N 1
ATOM 689 C CA . VAL A 1 92 ? -12.196 7.938 7.299 1.00 93.31 92 VAL A CA 1
ATOM 690 C C . VAL A 1 92 ? -11.878 9.192 8.123 1.00 93.31 92 VAL A C 1
ATOM 692 O O . VAL A 1 92 ? -12.801 9.825 8.640 1.00 93.31 92 VAL A O 1
ATOM 695 N N . ALA A 1 93 ? -10.586 9.502 8.260 1.00 87.25 93 ALA A N 1
ATOM 696 C CA . ALA A 1 93 ? -10.051 10.652 8.993 1.00 87.25 93 ALA A CA 1
ATOM 697 C C . ALA A 1 93 ? -10.121 11.967 8.207 1.00 87.25 93 ALA A C 1
ATOM 699 O O . ALA A 1 93 ? -10.013 11.924 6.961 1.00 87.25 93 ALA A O 1
#

Radius of gyration: 12.97 Å; Cα contacts (8 Å, |Δi|>4): 202; chains: 1; bounding box: 33×25×34 Å

Solvent-accessible surfa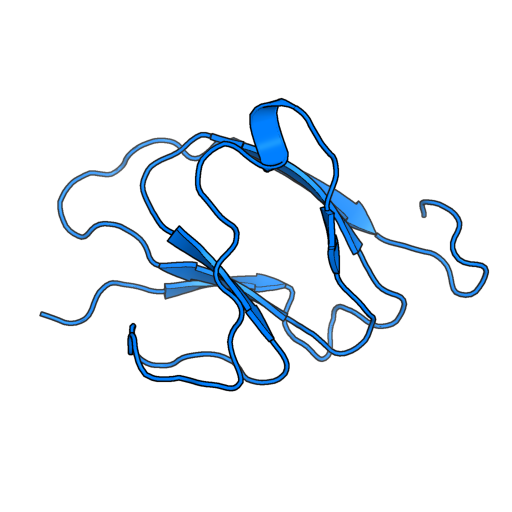ce area (backbone atoms only — not comparable to full-atom values): 5441 Å² total; per-residue (Å²): 133,81,46,57,67,47,78,77,37,50,27,82,73,22,74,48,16,35,38,40,49,36,67,48,61,64,59,46,44,30,35,22,70,64,88,74,89,60,88,58,96,81,45,85,69,52,47,69,56,62,88,66,48,36,75,81,40,73,45,79,44,59,48,44,32,15,36,36,33,42,34,54,86,85,60,97,56,79,64,48,70,45,68,44,48,33,32,92,87,66,45,80,104

pLDDT: mean 86.39, std 10.41, range [52.56, 97.25]

Foldseek 3Di:
DFQDKDWPFALVRQAAWKKWQDKDKAFWKWKFQDDDPGDDPPPPRIGTDPPCCNVPDIDIDGHSMTMMTRGDPPDPIDIDTDMFHADNVRHTD

Mean predicted aligned error: 4.92 Å

Nearest PDB structures (foldseek):
  2yc4-assembly1_A  TM=3.460E-01  e=2.299E+00  Chlamydomonas reinhardtii
  2j8j-assembly1_B  TM=3.160E-01  e=9.891E+00  Homo sapiens
  3cq9-assembly1_A  TM=1.823E-01  e=5.643E+00  Lactiplantibacillus plantarum WCFS1
  3cq9-assembly2_C  TM=1.875E-01  e=7.902E+00  Lactiplantibacillus plantarum WCFS1

Sequence (93 aa):
MTNPITVLISPADNVNGVILRSFYGAGTMAFGPKVPTVKDRDDSVLQEVAPNVLAYNDLAVPAGLGVYIYNIQNYVLPTKLSWDTLNADGTVA